Protein AF-A0A4Q3URB6-F1 (afdb_monomer)

Nearest PDB structures (foldseek):
  6nrb-assembly1_2  TM=6.373E-01  e=2.891E+00  Homo sapiens
  3aei-assembly2_B  TM=5.339E-01  e=7.628E+00  Thermococcus sp. JCM 11816
  2zqm-assembly1_A  TM=3.240E-01  e=1.514E+00  Thermococcus sp. JCM 11816
  3aei-assembly1_A  TM=3.089E-01  e=2.540E+00  Thermococcus sp. JCM 11816

Mean predicted aligned error: 8.96 Å

pLDDT: mean 80.86, std 17.0, range [33.75, 93.75]

Secondary structure (DSSP, 8-state):
-----TT-SSS-HHHHHHHHHHHHHHHHHHHHHHHHHHHHHHH-GGG-EE-SSEEEETTEEEETTTS--HHHHHHHHHHHHHHHHHHHHHHHHS-HHHHTTSPPPPPTT---TTSTT-

Sequence (118 aa):
MAVLNVGEGPGGYNEKLAALLETETQMGERAALLSDIADALSHFPDAVEIGSDHIAYADRHIDAAEWTSLRDIATLVHTWREQRAGVDAMWHAMSVEERATVNAPPAMGGADATRAWV

Structure (mmCIF, N/CA/C/O backbone):
data_AF-A0A4Q3URB6-F1
#
_entry.id   AF-A0A4Q3URB6-F1
#
loop_
_atom_site.group_PDB
_atom_site.id
_atom_site.type_symbol
_atom_site.label_atom_id
_atom_site.label_alt_id
_atom_site.label_comp_id
_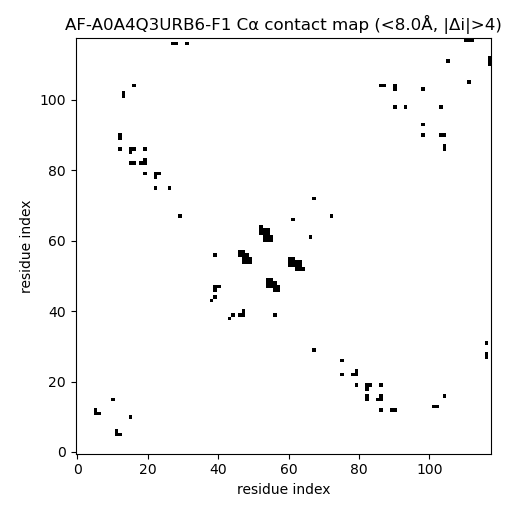atom_site.label_asym_id
_atom_site.label_entity_id
_atom_site.label_seq_id
_atom_site.pdbx_PDB_ins_code
_atom_site.Cartn_x
_atom_site.Cartn_y
_atom_site.Cartn_z
_atom_site.occupancy
_atom_site.B_iso_or_equiv
_atom_site.auth_seq_id
_atom_site.auth_comp_id
_atom_site.auth_asym_id
_atom_site.auth_atom_id
_atom_site.pdbx_PDB_model_num
ATOM 1 N N . MET A 1 1 ? 27.070 2.670 -33.120 1.00 34.72 1 MET A N 1
ATOM 2 C CA . MET A 1 1 ? 25.829 2.372 -32.381 1.00 34.72 1 MET A CA 1
ATOM 3 C C . MET A 1 1 ? 26.093 2.702 -30.930 1.00 34.72 1 MET A C 1
ATOM 5 O O . MET A 1 1 ? 26.981 2.093 -30.351 1.00 34.72 1 MET A O 1
ATOM 9 N N . ALA A 1 2 ? 25.450 3.745 -30.409 1.00 33.75 2 ALA A N 1
ATOM 10 C CA . ALA A 1 2 ? 25.594 4.131 -29.013 1.00 33.75 2 ALA A CA 1
ATOM 11 C C . ALA A 1 2 ? 24.758 3.167 -28.167 1.00 33.75 2 ALA A C 1
ATOM 13 O O . ALA A 1 2 ? 23.555 3.044 -28.389 1.00 33.75 2 ALA A O 1
ATOM 14 N N . VAL A 1 3 ? 25.417 2.460 -27.252 1.00 39.97 3 VAL A N 1
ATOM 15 C CA . VAL A 1 3 ? 24.763 1.751 -26.154 1.00 39.97 3 VAL A CA 1
ATOM 16 C C . VAL A 1 3 ? 24.137 2.844 -25.300 1.00 39.97 3 VAL A C 1
ATOM 18 O O . VAL A 1 3 ? 24.855 3.661 -24.727 1.00 39.97 3 VAL A O 1
ATOM 21 N N . LEU A 1 4 ? 22.810 2.938 -25.308 1.00 40.50 4 LEU A N 1
ATOM 22 C CA . LEU A 1 4 ? 22.105 3.786 -24.360 1.00 40.50 4 LEU A CA 1
ATOM 23 C C . LEU A 1 4 ? 22.448 3.244 -22.973 1.00 40.50 4 LEU A C 1
ATOM 25 O O . LEU A 1 4 ? 22.058 2.136 -22.625 1.00 40.50 4 LEU A O 1
ATOM 29 N N . ASN A 1 5 ? 23.238 4.000 -22.213 1.00 41.47 5 ASN A N 1
ATOM 30 C CA . ASN A 1 5 ? 23.444 3.755 -20.794 1.00 41.47 5 ASN A CA 1
ATOM 31 C C . ASN A 1 5 ? 22.058 3.716 -20.138 1.00 41.47 5 ASN A C 1
ATOM 33 O O . ASN A 1 5 ? 21.399 4.749 -20.019 1.00 41.47 5 ASN A O 1
ATOM 37 N N . VAL A 1 6 ? 21.614 2.539 -19.697 1.00 48.84 6 VAL A N 1
ATOM 38 C CA . VAL A 1 6 ? 20.324 2.301 -19.014 1.00 48.84 6 VAL A CA 1
ATOM 39 C C . VAL A 1 6 ? 20.309 2.920 -17.593 1.00 48.84 6 VAL A C 1
ATOM 41 O O . VAL A 1 6 ? 19.637 2.443 -16.686 1.00 48.84 6 VAL A O 1
ATOM 44 N N . GLY A 1 7 ? 21.056 4.006 -17.363 1.00 44.59 7 GLY A N 1
ATOM 45 C CA . GLY A 1 7 ? 21.306 4.565 -16.032 1.00 44.59 7 GLY A CA 1
ATOM 46 C C . GLY A 1 7 ? 21.541 6.075 -15.944 1.00 44.59 7 GLY A C 1
ATOM 47 O O . GLY A 1 7 ? 21.959 6.527 -14.887 1.00 44.59 7 GLY A O 1
ATOM 48 N N . GLU A 1 8 ? 21.294 6.876 -16.985 1.00 42.03 8 GLU A N 1
ATOM 49 C CA . GLU A 1 8 ? 21.599 8.327 -16.953 1.00 42.03 8 GLU A CA 1
ATOM 50 C C . GLU A 1 8 ? 20.364 9.243 -16.879 1.00 42.03 8 GLU A C 1
ATOM 52 O O . GLU A 1 8 ? 20.335 10.343 -17.426 1.00 42.03 8 GLU A O 1
ATOM 57 N N . GLY A 1 9 ? 19.335 8.811 -16.152 1.00 50.38 9 GLY A N 1
ATOM 58 C CA . GLY A 1 9 ? 18.283 9.692 -15.646 1.00 50.38 9 GLY A CA 1
ATOM 59 C C . GLY A 1 9 ? 18.055 9.422 -14.157 1.00 50.38 9 GLY A C 1
ATOM 60 O O . GLY A 1 9 ? 18.286 8.295 -13.720 1.00 50.38 9 GLY A O 1
ATOM 61 N N . PRO A 1 10 ? 17.612 10.408 -13.355 1.00 44.94 10 PRO A N 1
ATOM 62 C CA . PRO A 1 10 ? 17.209 10.135 -11.978 1.00 44.94 10 PRO A CA 1
ATOM 63 C C . PRO A 1 10 ? 16.096 9.069 -11.960 1.00 44.94 10 PRO A C 1
ATOM 65 O O . PRO A 1 10 ? 15.068 9.242 -12.622 1.00 44.94 10 PRO A O 1
ATOM 68 N N . GLY A 1 11 ? 16.292 7.971 -11.218 1.00 61.62 11 GLY A N 1
ATOM 69 C CA . GLY A 1 11 ? 15.329 6.869 -11.119 1.00 61.62 11 GLY A CA 1
ATOM 70 C C . GLY A 1 11 ? 15.545 5.758 -12.152 1.00 61.62 11 GLY A C 1
ATOM 71 O O . GLY A 1 11 ? 14.696 5.570 -13.024 1.00 61.62 11 GLY A O 1
ATOM 72 N N . GLY A 1 12 ? 16.642 5.003 -12.065 1.00 85.31 12 GLY A N 1
ATOM 73 C CA . GLY A 1 12 ? 16.868 3.823 -12.917 1.00 85.31 12 GLY A CA 1
ATOM 74 C C . GLY A 1 12 ? 15.776 2.751 -12.748 1.00 85.31 12 GLY A C 1
ATOM 75 O O . GLY A 1 12 ? 14.989 2.796 -11.803 1.00 85.31 12 GLY A O 1
ATOM 76 N N . TYR A 1 13 ? 15.716 1.753 -13.641 1.00 90.06 13 TYR A N 1
ATOM 77 C CA . TYR A 1 13 ? 14.659 0.724 -13.600 1.00 90.06 13 TYR A CA 1
ATOM 78 C C . TYR A 1 13 ? 14.539 0.046 -12.229 1.00 90.06 13 TYR A C 1
ATOM 80 O O . TYR A 1 13 ? 13.440 -0.051 -11.695 1.00 90.06 13 TYR A O 1
ATOM 88 N N . ASN A 1 14 ? 15.664 -0.360 -11.631 1.00 89.44 14 ASN A N 1
ATOM 89 C CA . ASN A 1 14 ? 15.668 -1.021 -10.324 1.00 89.44 14 ASN A CA 1
ATOM 90 C C . ASN A 1 14 ? 15.170 -0.103 -9.198 1.00 89.44 14 ASN A C 1
ATOM 92 O O . ASN A 1 14 ? 14.492 -0.573 -8.292 1.00 89.44 14 ASN A O 1
ATOM 96 N N . GLU A 1 15 ? 15.459 1.197 -9.262 1.00 90.25 15 GLU A N 1
ATOM 97 C CA . GLU A 1 15 ? 14.971 2.171 -8.278 1.00 90.25 15 GLU A CA 1
ATOM 98 C C . GLU A 1 15 ? 13.459 2.375 -8.416 1.00 90.25 15 GLU A C 1
ATOM 100 O O . GLU A 1 15 ? 12.733 2.387 -7.425 1.00 90.25 15 GLU A O 1
ATOM 105 N N . LYS A 1 16 ? 12.963 2.475 -9.654 1.00 91.06 16 LYS A N 1
ATOM 106 C CA . LYS A 1 16 ? 11.524 2.579 -9.932 1.00 91.06 16 LYS A CA 1
ATOM 107 C C . LYS A 1 16 ? 10.774 1.301 -9.569 1.00 91.06 16 LYS A C 1
ATOM 109 O O . LYS A 1 16 ? 9.676 1.386 -9.027 1.00 91.06 16 LYS A O 1
ATOM 114 N N . LEU A 1 17 ? 11.369 0.135 -9.823 1.00 91.44 17 LEU A N 1
ATOM 115 C CA . LEU A 1 17 ? 10.830 -1.149 -9.391 1.00 91.44 17 LEU A CA 1
ATOM 116 C C . LEU A 1 17 ? 10.786 -1.225 -7.862 1.00 91.44 17 LEU A C 1
ATOM 118 O O . LEU A 1 17 ? 9.753 -1.586 -7.317 1.00 91.44 17 LEU A O 1
ATOM 122 N N . ALA A 1 18 ? 11.849 -0.823 -7.161 1.00 90.88 18 ALA A N 1
ATOM 123 C CA . ALA A 1 18 ? 11.858 -0.788 -5.700 1.00 90.88 18 ALA A CA 1
ATOM 124 C C . ALA A 1 18 ? 10.773 0.144 -5.132 1.00 90.88 18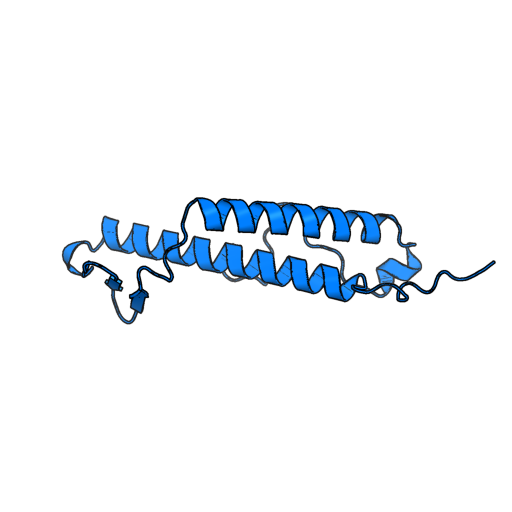 ALA A C 1
ATOM 126 O O . ALA A 1 18 ? 10.062 -0.243 -4.211 1.00 90.88 18 ALA A O 1
ATOM 127 N N . ALA A 1 19 ? 10.584 1.332 -5.717 1.00 91.38 19 ALA A N 1
ATOM 128 C CA . ALA A 1 19 ? 9.530 2.262 -5.306 1.00 91.38 19 ALA A CA 1
ATOM 129 C C . ALA A 1 19 ? 8.111 1.704 -5.536 1.00 91.38 19 ALA A C 1
ATOM 131 O O . ALA A 1 19 ? 7.222 1.912 -4.707 1.00 91.38 19 ALA A O 1
ATOM 132 N N . LEU A 1 20 ? 7.906 0.973 -6.639 1.00 91.88 20 LEU A N 1
ATOM 133 C CA . LEU A 1 20 ? 6.660 0.254 -6.900 1.00 91.88 20 LEU A CA 1
ATOM 134 C C . LEU A 1 20 ? 6.412 -0.826 -5.840 1.00 91.88 20 LEU A C 1
ATOM 136 O O . LEU A 1 20 ? 5.322 -0.884 -5.279 1.00 91.88 20 LEU A O 1
ATOM 140 N N . LEU A 1 21 ? 7.420 -1.655 -5.551 1.00 90.69 21 LEU A N 1
ATOM 141 C CA . LEU A 1 21 ? 7.321 -2.733 -4.562 1.00 90.69 21 LEU A CA 1
ATOM 142 C C . LEU A 1 21 ? 7.028 -2.193 -3.158 1.00 90.69 21 LEU A C 1
ATOM 144 O O . LEU A 1 21 ? 6.191 -2.746 -2.455 1.00 90.69 21 LEU A O 1
ATOM 148 N N . GLU A 1 22 ? 7.668 -1.092 -2.774 1.00 91.50 22 GLU A N 1
ATOM 149 C CA . GLU A 1 22 ? 7.409 -0.404 -1.507 1.00 91.50 22 GLU A CA 1
ATOM 150 C C . GLU A 1 22 ? 5.954 0.076 -1.413 1.00 91.50 22 GLU A C 1
ATOM 152 O O . GLU A 1 22 ? 5.263 -0.176 -0.427 1.00 91.50 22 GLU A O 1
ATOM 157 N N . THR A 1 23 ? 5.447 0.699 -2.478 1.00 91.38 23 THR A N 1
ATOM 158 C CA . THR A 1 23 ? 4.048 1.145 -2.536 1.00 91.38 23 THR A CA 1
ATOM 159 C C . THR A 1 23 ? 3.079 -0.038 -2.443 1.00 91.38 23 THR A C 1
ATOM 161 O O . THR A 1 23 ? 2.073 0.043 -1.740 1.00 91.38 23 THR A O 1
ATOM 164 N N . GLU A 1 24 ? 3.382 -1.161 -3.102 1.00 90.62 24 GLU A N 1
ATOM 165 C CA . GLU A 1 24 ? 2.583 -2.389 -3.004 1.00 90.62 24 GLU A CA 1
ATOM 166 C C . GLU A 1 24 ? 2.593 -2.989 -1.591 1.00 90.62 24 GLU A C 1
ATOM 168 O O . GLU A 1 24 ? 1.549 -3.442 -1.120 1.00 90.62 24 GLU A O 1
ATOM 173 N N . THR A 1 25 ? 3.732 -2.960 -0.894 1.00 89.94 25 THR A N 1
ATOM 174 C CA . THR A 1 25 ? 3.832 -3.385 0.512 1.00 89.94 25 THR A CA 1
ATOM 175 C C . THR A 1 25 ? 2.943 -2.526 1.403 1.00 89.94 25 THR A C 1
ATOM 177 O O . THR A 1 25 ? 2.103 -3.068 2.117 1.00 89.94 25 THR A O 1
ATOM 180 N N . GLN A 1 26 ? 3.026 -1.198 1.284 1.00 89.81 26 GLN A N 1
ATOM 181 C CA . GLN A 1 26 ? 2.183 -0.280 2.058 1.00 89.81 26 GLN A CA 1
ATOM 182 C C . GLN A 1 26 ? 0.686 -0.488 1.789 1.00 89.81 26 GLN A C 1
ATOM 184 O O . GLN A 1 26 ? -0.137 -0.385 2.699 1.00 89.81 26 GLN A O 1
ATOM 189 N N . MET A 1 27 ? 0.307 -0.785 0.540 1.00 89.06 27 MET A N 1
ATOM 190 C CA . MET A 1 27 ? -1.074 -1.146 0.203 1.00 89.06 27 MET A CA 1
ATOM 191 C C . MET A 1 27 ? -1.506 -2.440 0.905 1.00 89.06 27 MET A C 1
ATOM 193 O O . MET A 1 27 ? -2.611 -2.490 1.447 1.00 89.06 27 MET A O 1
ATOM 197 N N . GLY A 1 28 ? -0.645 -3.463 0.914 1.00 87.94 28 GLY A N 1
ATOM 198 C CA . GLY A 1 28 ? -0.898 -4.742 1.581 1.00 87.94 28 GLY A CA 1
ATOM 199 C C . GLY A 1 28 ? -1.042 -4.607 3.096 1.00 87.94 28 GLY A C 1
ATOM 200 O O . GLY A 1 28 ? -2.016 -5.094 3.662 1.00 87.94 28 GLY A O 1
ATOM 201 N N . GLU A 1 29 ? -0.138 -3.875 3.744 1.00 87.50 29 GLU A N 1
ATOM 202 C CA . GLU A 1 29 ? -0.171 -3.629 5.191 1.00 87.50 29 GLU A CA 1
ATOM 203 C C . GLU A 1 29 ? -1.449 -2.897 5.619 1.00 87.50 29 GLU A C 1
ATOM 205 O O . GLU A 1 29 ? -2.096 -3.284 6.593 1.00 87.50 29 GLU A O 1
ATOM 210 N N . ARG A 1 30 ? -1.877 -1.881 4.855 1.00 87.19 30 ARG A N 1
ATOM 211 C CA . ARG A 1 30 ? -3.138 -1.169 5.118 1.00 87.19 30 ARG A CA 1
ATOM 212 C C . ARG A 1 30 ? -4.358 -2.066 4.925 1.00 87.19 30 ARG A C 1
ATOM 214 O O . ARG A 1 30 ? -5.308 -1.970 5.698 1.00 87.19 30 ARG A O 1
ATOM 221 N N . ALA A 1 31 ? -4.351 -2.927 3.907 1.00 87.75 31 ALA A N 1
ATOM 222 C CA . ALA A 1 31 ? -5.435 -3.880 3.683 1.00 87.75 31 ALA A CA 1
ATOM 223 C C . ALA A 1 31 ? -5.528 -4.904 4.825 1.00 87.75 31 ALA A C 1
ATOM 225 O O . ALA A 1 31 ? -6.624 -5.148 5.328 1.00 87.75 31 ALA A O 1
ATOM 226 N N . ALA A 1 32 ? -4.389 -5.441 5.272 1.00 87.50 32 ALA A N 1
ATOM 227 C CA . ALA A 1 32 ? -4.316 -6.351 6.411 1.00 87.50 32 ALA A CA 1
ATOM 228 C C . ALA A 1 32 ? -4.832 -5.682 7.693 1.00 87.50 32 ALA A C 1
ATOM 230 O O . ALA A 1 32 ? -5.694 -6.238 8.366 1.00 87.50 32 ALA A O 1
ATOM 231 N N . LEU A 1 33 ? -4.401 -4.447 7.972 1.00 86.19 33 LEU A N 1
ATOM 232 C CA . LEU A 1 33 ? -4.869 -3.672 9.123 1.00 86.19 33 LEU A CA 1
ATOM 233 C C . LEU A 1 33 ? -6.396 -3.491 9.125 1.00 86.19 33 LEU A C 1
ATOM 235 O O . LEU A 1 33 ? -7.048 -3.710 10.144 1.00 86.19 33 LEU A O 1
ATOM 239 N N . LEU A 1 34 ? -6.976 -3.114 7.981 1.00 86.44 34 LEU A N 1
ATOM 240 C CA . LEU A 1 34 ? -8.427 -2.954 7.847 1.00 86.44 34 LEU A CA 1
ATOM 241 C C . LEU A 1 34 ? -9.173 -4.283 8.033 1.00 86.44 34 LEU A C 1
ATOM 243 O O . LEU A 1 34 ? -10.240 -4.289 8.647 1.00 86.44 34 LEU A O 1
ATOM 247 N N . SER A 1 35 ? -8.620 -5.389 7.526 1.00 88.19 35 SER A N 1
ATOM 248 C CA . SER A 1 35 ? -9.194 -6.728 7.700 1.00 88.19 35 SER A CA 1
ATOM 249 C C . SER A 1 35 ? -9.176 -7.154 9.164 1.00 88.19 35 SER A C 1
ATOM 251 O O . SER A 1 35 ? -10.215 -7.535 9.694 1.00 88.19 35 SER A O 1
ATOM 253 N N . ASP A 1 36 ? -8.035 -7.010 9.840 1.00 86.81 36 ASP A N 1
ATOM 254 C CA . ASP A 1 36 ? -7.869 -7.403 11.241 1.00 86.81 36 ASP A CA 1
ATOM 255 C C . ASP A 1 36 ? -8.861 -6.667 12.155 1.00 86.81 36 ASP A C 1
ATOM 257 O O . ASP A 1 36 ? -9.430 -7.248 13.079 1.00 86.81 36 ASP A O 1
ATOM 261 N N . ILE A 1 37 ? -9.114 -5.385 11.883 1.00 86.69 37 ILE A N 1
ATOM 262 C CA . ILE A 1 37 ? -10.063 -4.577 12.658 1.00 86.69 37 ILE A CA 1
ATOM 263 C C . ILE A 1 37 ? -11.505 -4.954 12.334 1.00 86.69 37 ILE A C 1
ATOM 265 O O . ILE A 1 37 ? -12.332 -5.037 13.242 1.00 86.69 37 ILE A O 1
ATOM 269 N N . ALA A 1 38 ? -11.825 -5.201 11.062 1.00 88.94 38 ALA A N 1
ATOM 270 C CA . ALA A 1 38 ? -13.145 -5.691 10.678 1.00 88.94 38 ALA A CA 1
ATOM 271 C C . ALA A 1 38 ? -13.451 -7.045 11.344 1.00 88.94 38 ALA A C 1
ATOM 273 O O . ALA A 1 38 ? -14.559 -7.252 11.850 1.00 88.94 38 ALA A O 1
ATOM 274 N N . ASP A 1 39 ? -12.461 -7.934 11.413 1.00 89.88 39 ASP A N 1
ATOM 275 C CA . ASP A 1 39 ? -12.566 -9.224 12.090 1.00 89.88 39 ASP A CA 1
ATOM 276 C C . ASP A 1 39 ? -12.727 -9.058 13.605 1.00 89.88 39 ASP A C 1
ATOM 278 O O . ASP A 1 39 ? -13.613 -9.682 14.194 1.00 89.88 39 ASP A O 1
ATOM 282 N N . ALA A 1 40 ? -11.950 -8.170 14.232 1.00 88.00 40 ALA A N 1
ATOM 283 C CA . ALA A 1 40 ? -12.064 -7.870 15.658 1.00 88.00 40 ALA A CA 1
ATOM 284 C C . ALA A 1 40 ? -13.448 -7.307 16.023 1.00 88.00 40 ALA A C 1
ATOM 286 O O . ALA A 1 40 ? -14.091 -7.796 16.951 1.00 88.00 40 ALA A O 1
ATOM 287 N N . LEU A 1 41 ? -13.950 -6.334 15.256 1.00 88.62 41 LEU A N 1
ATOM 288 C CA . LEU A 1 41 ? -15.263 -5.719 15.480 1.00 88.62 41 LEU A CA 1
ATOM 289 C C . LEU A 1 41 ? -16.424 -6.699 15.270 1.00 88.62 41 LEU A C 1
ATOM 291 O O . LEU A 1 41 ? -17.456 -6.575 15.927 1.00 88.62 41 LEU A O 1
ATOM 295 N N . SER A 1 42 ? -16.281 -7.653 14.348 1.00 90.75 42 SER A N 1
ATOM 296 C CA . SER A 1 42 ? -17.344 -8.612 14.028 1.00 90.75 42 SER A CA 1
ATOM 297 C C . SER A 1 42 ? -17.387 -9.813 14.973 1.00 90.75 42 SER A C 1
ATOM 299 O O . SER A 1 42 ? -18.480 -10.286 15.287 1.00 90.75 42 SER A O 1
ATOM 301 N N . HIS A 1 43 ? -16.237 -10.297 15.449 1.00 90.00 43 HIS A N 1
ATOM 302 C CA . HIS A 1 43 ? -16.157 -11.518 16.259 1.00 90.00 43 HIS A CA 1
ATOM 303 C C . HIS A 1 43 ? -15.930 -11.259 17.750 1.00 90.00 43 HIS A C 1
ATOM 305 O O . HIS A 1 43 ? -16.358 -12.066 18.577 1.00 90.00 43 HIS A O 1
ATOM 311 N N . PHE A 1 44 ? -15.285 -10.145 18.106 1.00 88.69 44 PHE A N 1
ATOM 312 C CA . PHE A 1 44 ? -14.890 -9.829 19.480 1.00 88.69 44 PHE A CA 1
ATOM 313 C C . PHE A 1 44 ? -15.204 -8.371 19.862 1.00 88.69 44 PHE A C 1
ATOM 315 O O . PHE A 1 44 ? -14.326 -7.683 20.383 1.00 88.69 44 PHE A O 1
ATOM 322 N N . PRO A 1 45 ? -16.441 -7.876 19.655 1.00 86.56 45 PRO A N 1
ATOM 323 C CA . PRO A 1 45 ? -16.768 -6.464 19.868 1.00 86.56 45 PRO A CA 1
ATOM 324 C C . PRO A 1 45 ? -16.493 -5.984 21.301 1.00 86.56 45 PRO A C 1
ATOM 326 O O . PRO A 1 45 ? -16.061 -4.853 21.484 1.00 86.56 45 PRO A O 1
ATOM 329 N N . ASP A 1 46 ? -16.670 -6.847 22.306 1.00 89.50 46 ASP A N 1
ATOM 330 C CA . ASP A 1 46 ? -16.415 -6.514 23.717 1.00 89.50 46 ASP A CA 1
ATOM 331 C C . ASP A 1 46 ? -14.917 -6.414 24.064 1.00 89.50 46 ASP A C 1
ATOM 333 O O . ASP A 1 46 ? -14.558 -5.896 25.119 1.00 89.50 46 ASP A O 1
ATOM 337 N N . ALA A 1 47 ? -14.038 -6.935 23.201 1.00 86.25 47 ALA A N 1
ATOM 338 C CA . ALA A 1 47 ? -12.586 -6.881 23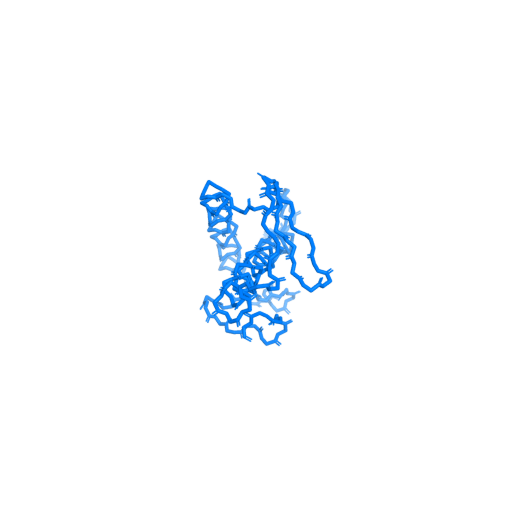.366 1.00 86.25 47 ALA A CA 1
ATOM 339 C C . ALA A 1 47 ? -11.943 -5.711 22.603 1.00 86.25 47 ALA A C 1
ATOM 341 O O . ALA A 1 47 ? -10.729 -5.525 22.6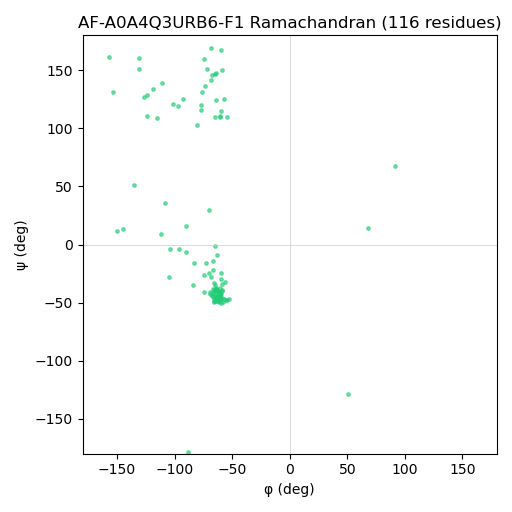95 1.00 86.25 47 ALA A O 1
ATOM 342 N N . VAL A 1 48 ? -12.733 -4.953 21.834 1.00 89.88 48 VAL A N 1
ATOM 343 C CA . VAL A 1 48 ? -12.269 -3.772 21.104 1.00 89.88 48 VAL A CA 1
ATOM 344 C C . VAL A 1 48 ? -12.593 -2.526 21.917 1.00 89.88 48 VAL A C 1
ATOM 346 O O . VAL A 1 48 ? -13.756 -2.214 22.170 1.00 89.88 48 VAL A O 1
ATOM 349 N N . GLU A 1 49 ? -11.563 -1.776 22.288 1.00 90.75 49 GLU A N 1
ATOM 350 C CA . GLU A 1 49 ? -11.719 -0.452 22.880 1.00 90.75 49 GLU A CA 1
ATOM 351 C C . GLU A 1 49 ? -11.655 0.607 21.772 1.00 90.75 49 GLU A C 1
ATOM 353 O O . GLU A 1 49 ? -10.706 0.647 20.988 1.00 90.75 49 GLU A O 1
ATOM 358 N N . ILE A 1 50 ? -12.682 1.458 21.687 1.00 89.12 50 ILE A N 1
ATOM 359 C CA . ILE A 1 50 ? -12.759 2.554 20.712 1.00 89.12 50 ILE A CA 1
ATOM 360 C C . ILE A 1 50 ? -12.748 3.877 21.474 1.00 89.12 50 ILE A C 1
ATOM 362 O O . ILE A 1 50 ? -13.728 4.236 22.133 1.00 89.12 50 ILE A O 1
ATOM 366 N N . GLY A 1 51 ? -11.638 4.601 21.366 1.00 87.12 51 GLY A N 1
ATOM 367 C CA . GLY A 1 51 ? -11.494 5.958 21.876 1.00 87.12 51 GLY A CA 1
ATOM 368 C C . GLY A 1 51 ? -11.919 7.021 20.862 1.00 87.12 51 GLY A C 1
ATOM 369 O O . GLY A 1 51 ? -12.339 6.731 19.743 1.00 87.12 51 GLY A O 1
ATOM 370 N N . SER A 1 52 ? -11.782 8.294 21.241 1.00 88.00 52 SER A N 1
ATOM 371 C CA . SER A 1 52 ? -12.033 9.431 20.337 1.00 88.00 52 SER A CA 1
ATOM 372 C C . SER A 1 52 ? -11.036 9.529 19.180 1.00 88.00 52 SER A C 1
ATOM 374 O O . SER A 1 52 ? -11.317 10.181 18.177 1.00 88.00 52 SER A O 1
ATOM 376 N N . ASP A 1 53 ? -9.866 8.926 19.352 1.00 90.06 53 ASP A N 1
ATOM 377 C CA . ASP A 1 53 ? -8.697 9.064 18.494 1.00 90.06 53 ASP A CA 1
ATOM 378 C C . ASP A 1 53 ? -7.893 7.765 18.369 1.00 90.06 53 ASP A C 1
ATOM 380 O O . ASP A 1 53 ? -6.777 7.811 17.866 1.00 90.06 53 ASP A O 1
ATOM 384 N N . HIS A 1 54 ? -8.436 6.619 18.789 1.00 89.38 54 HIS A N 1
ATOM 385 C CA . HIS A 1 54 ? -7.740 5.340 18.679 1.00 89.38 54 HIS A CA 1
ATOM 386 C C . HIS A 1 54 ? -8.688 4.137 18.679 1.00 89.38 54 HIS A C 1
ATOM 388 O O . HIS A 1 54 ? -9.831 4.215 19.138 1.00 89.38 54 HIS A O 1
ATOM 394 N N . ILE A 1 55 ? -8.175 3.005 18.201 1.00 89.44 55 ILE A N 1
ATOM 395 C CA . ILE A 1 55 ? -8.751 1.670 18.380 1.00 89.44 55 ILE A CA 1
ATOM 396 C C . ILE A 1 55 ? -7.687 0.785 19.030 1.00 89.44 55 ILE A C 1
ATOM 398 O O . ILE A 1 55 ? -6.562 0.709 18.536 1.00 89.44 55 ILE A O 1
ATOM 402 N N . ALA A 1 56 ? -8.039 0.098 20.115 1.00 89.94 56 ALA A N 1
ATOM 403 C CA . ALA A 1 56 ? -7.176 -0.885 20.758 1.00 89.94 56 ALA A CA 1
ATOM 404 C C . ALA A 1 56 ? -7.821 -2.276 20.744 1.00 89.94 56 ALA A C 1
ATOM 406 O O . ALA A 1 56 ? -9.003 -2.439 21.050 1.00 89.94 56 ALA A O 1
ATOM 407 N N . TYR A 1 57 ? -7.035 -3.283 20.367 1.00 85.88 57 TYR A N 1
ATOM 408 C CA . TYR A 1 57 ? -7.453 -4.682 20.324 1.00 85.88 57 TYR A CA 1
ATOM 409 C C . TYR A 1 57 ? -6.238 -5.598 20.490 1.00 85.88 57 TYR A C 1
ATOM 411 O O . TYR A 1 57 ? -5.233 -5.439 19.793 1.00 85.88 57 TYR A O 1
ATOM 419 N N . ALA A 1 58 ? -6.343 -6.583 21.388 1.00 82.69 58 ALA A N 1
ATOM 420 C CA . ALA A 1 58 ? -5.224 -7.439 21.789 1.00 82.69 58 ALA A CA 1
ATOM 421 C C . ALA A 1 58 ? -3.985 -6.598 22.179 1.00 82.69 58 ALA A C 1
ATOM 423 O O . ALA A 1 58 ? -4.106 -5.670 22.975 1.00 82.69 58 ALA A O 1
ATOM 424 N N . ASP A 1 59 ? -2.814 -6.889 21.608 1.00 83.62 59 ASP A N 1
ATOM 425 C CA . ASP A 1 59 ? -1.568 -6.144 21.848 1.00 83.62 59 ASP A CA 1
ATOM 426 C C . ASP A 1 59 ? -1.369 -4.967 20.869 1.00 83.62 59 ASP A C 1
ATOM 428 O O . ASP A 1 59 ? -0.255 -4.462 20.715 1.00 83.62 59 ASP A O 1
ATOM 432 N N . ARG A 1 60 ? -2.424 -4.542 20.156 1.00 83.00 60 ARG A N 1
ATOM 433 C CA . ARG A 1 60 ? -2.362 -3.458 19.167 1.00 83.00 60 ARG A CA 1
ATOM 434 C C . ARG A 1 60 ? -3.114 -2.218 19.627 1.00 83.00 60 ARG A C 1
ATOM 436 O O . ARG A 1 60 ? -4.233 -2.298 20.128 1.00 83.00 60 ARG A O 1
ATOM 443 N N . HIS A 1 61 ? -2.496 -1.073 19.368 1.00 87.69 61 HIS A N 1
ATOM 444 C CA . HIS A 1 61 ? -3.064 0.257 19.525 1.00 87.69 61 HIS A CA 1
ATOM 445 C C . HIS A 1 61 ? -2.897 0.990 18.198 1.00 87.69 61 HIS A C 1
ATOM 447 O O . HIS A 1 61 ? -1.795 1.003 17.655 1.00 87.69 61 HIS A O 1
ATOM 453 N N . ILE A 1 62 ? -3.989 1.526 17.663 1.00 87.06 62 ILE A N 1
ATOM 454 C CA . ILE A 1 62 ? -4.033 2.158 16.347 1.00 87.06 62 ILE A CA 1
ATOM 455 C C . ILE A 1 62 ? -4.566 3.563 16.542 1.00 87.06 62 ILE A C 1
ATOM 457 O O . ILE A 1 62 ? -5.747 3.740 16.845 1.00 87.06 62 ILE A O 1
ATOM 461 N N . ASP A 1 63 ? -3.704 4.550 16.343 1.00 88.56 63 ASP A N 1
ATOM 462 C CA . ASP A 1 63 ? -4.096 5.949 16.406 1.00 88.56 63 ASP A CA 1
ATOM 463 C C . ASP A 1 63 ? -4.948 6.334 15.189 1.00 88.56 63 ASP A C 1
ATOM 465 O O . ASP A 1 63 ? -4.773 5.843 14.072 1.00 88.56 63 ASP A O 1
ATOM 469 N N . ALA A 1 64 ? -5.837 7.308 15.357 1.00 82.81 64 ALA A N 1
ATOM 470 C CA . ALA A 1 64 ? -6.659 7.847 14.276 1.00 82.81 64 ALA A CA 1
ATOM 471 C C . ALA A 1 64 ? -5.814 8.442 13.137 1.00 82.81 64 ALA A C 1
ATOM 473 O O . ALA A 1 64 ? -6.274 8.496 11.999 1.00 82.81 64 ALA A O 1
ATOM 474 N N . ALA A 1 65 ? -4.578 8.867 13.422 1.00 80.62 65 ALA A N 1
ATOM 475 C CA . ALA A 1 65 ? -3.621 9.324 12.414 1.00 80.62 65 ALA A CA 1
ATOM 476 C C . ALA A 1 65 ? -3.098 8.188 11.515 1.00 80.62 65 ALA A C 1
ATOM 478 O O . ALA A 1 65 ? -2.695 8.441 10.380 1.00 80.62 65 ALA A O 1
ATOM 479 N N . GLU A 1 66 ? -3.119 6.947 12.000 1.00 78.44 66 GLU A N 1
ATOM 480 C CA . GLU A 1 66 ? -2.775 5.751 11.226 1.00 78.44 66 GLU A CA 1
ATOM 481 C C . GLU A 1 66 ? -3.966 5.254 10.398 1.00 78.44 66 GLU A C 1
ATOM 483 O O . GLU A 1 66 ? -3.803 4.490 9.439 1.00 78.44 66 GLU A O 1
ATOM 488 N N . TRP A 1 67 ? -5.174 5.734 10.719 1.00 81.19 67 TRP A N 1
ATOM 489 C CA . TRP A 1 67 ? -6.372 5.403 9.971 1.00 81.19 67 TRP A CA 1
ATOM 490 C C . TRP A 1 67 ? -6.285 5.933 8.543 1.00 81.19 67 TRP A C 1
ATOM 492 O O . TRP A 1 67 ? -6.117 7.126 8.290 1.00 81.19 67 TRP A O 1
ATOM 502 N N . THR A 1 68 ? -6.439 5.034 7.575 1.00 82.50 68 THR A N 1
ATOM 503 C CA . THR A 1 68 ? -6.315 5.413 6.168 1.00 82.50 68 THR A CA 1
ATOM 504 C C . THR A 1 68 ? -7.580 6.141 5.723 1.00 82.50 68 THR A C 1
ATOM 506 O O . THR A 1 68 ? -8.660 5.548 5.664 1.00 82.50 68 THR A O 1
ATOM 509 N N . SER A 1 69 ? -7.471 7.422 5.365 1.00 86.44 69 SER A N 1
ATOM 510 C CA . SER A 1 69 ? -8.605 8.146 4.791 1.00 86.44 69 SER A CA 1
ATOM 511 C C . SER A 1 69 ? -8.851 7.726 3.338 1.00 86.44 69 SER A C 1
ATOM 513 O O . SER A 1 69 ? -7.947 7.265 2.639 1.00 86.44 69 SER A O 1
ATOM 515 N N . LEU A 1 70 ? -10.062 7.962 2.817 1.00 86.88 70 LEU A N 1
ATOM 516 C CA . LEU A 1 70 ? -10.352 7.727 1.394 1.00 86.88 70 LEU A CA 1
ATOM 517 C C . LEU A 1 70 ? -9.396 8.508 0.472 1.00 86.88 70 LEU A C 1
ATOM 519 O O . LEU A 1 70 ? -9.048 8.034 -0.608 1.00 86.88 70 LEU A O 1
ATOM 523 N N . ARG A 1 71 ? -8.951 9.697 0.903 1.00 89.75 71 ARG A N 1
ATOM 524 C CA . ARG A 1 71 ? -7.963 10.500 0.173 1.00 89.75 71 ARG A CA 1
ATOM 525 C C . ARG A 1 71 ? -6.606 9.801 0.120 1.00 89.75 71 ARG A C 1
ATOM 527 O O . ARG A 1 71 ? -5.973 9.817 -0.935 1.00 89.75 71 ARG A O 1
ATOM 534 N N . ASP A 1 72 ? -6.179 9.188 1.217 1.00 88.88 72 ASP A N 1
ATOM 535 C CA . ASP A 1 72 ? -4.895 8.486 1.280 1.00 88.88 72 ASP A CA 1
ATOM 536 C C . ASP A 1 72 ? -4.936 7.224 0.420 1.00 88.88 72 ASP A C 1
ATOM 538 O O . ASP A 1 72 ? -4.014 6.997 -0.357 1.00 88.88 72 ASP A O 1
ATOM 542 N N . ILE A 1 73 ? -6.049 6.474 0.445 1.00 88.69 73 ILE A N 1
ATOM 543 C CA . ILE A 1 73 ? -6.271 5.333 -0.463 1.00 88.69 73 ILE A CA 1
ATOM 544 C C . ILE A 1 73 ? -6.192 5.791 -1.922 1.00 88.69 73 ILE A C 1
ATOM 546 O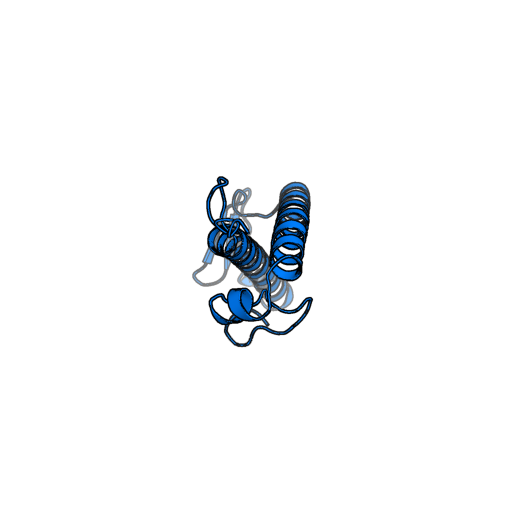 O . ILE A 1 73 ? -5.486 5.186 -2.727 1.00 88.69 73 ILE A O 1
ATOM 550 N N . ALA A 1 74 ? -6.904 6.864 -2.278 1.00 88.88 74 ALA A N 1
ATOM 551 C CA . ALA A 1 74 ? -6.914 7.374 -3.646 1.00 88.88 74 ALA A CA 1
ATOM 552 C C . ALA A 1 74 ? -5.514 7.811 -4.102 1.00 88.88 74 ALA A C 1
ATOM 554 O O . ALA A 1 74 ? -5.107 7.490 -5.219 1.00 88.88 74 ALA A O 1
ATOM 555 N N . THR A 1 75 ? -4.771 8.494 -3.228 1.00 92.69 75 THR A N 1
ATOM 556 C CA . THR A 1 75 ? -3.382 8.899 -3.475 1.00 92.69 75 THR A CA 1
ATOM 557 C C . THR A 1 75 ? -2.490 7.681 -3.677 1.00 92.69 75 THR A C 1
ATOM 559 O O . THR A 1 75 ? -1.775 7.613 -4.669 1.00 92.69 75 THR A O 1
ATOM 562 N N . LEU A 1 76 ? -2.577 6.684 -2.795 1.00 91.56 76 LEU A N 1
ATOM 563 C CA . LEU A 1 76 ? -1.757 5.477 -2.852 1.00 91.56 76 LEU A CA 1
ATOM 564 C C . LEU A 1 76 ? -2.009 4.675 -4.138 1.00 91.56 76 LEU A C 1
ATOM 566 O O . LEU A 1 76 ? -1.068 4.292 -4.828 1.00 91.56 76 LEU A O 1
ATOM 570 N N . VAL A 1 77 ? -3.279 4.508 -4.522 1.00 91.19 77 VAL A N 1
ATOM 571 C CA . VAL A 1 77 ? -3.663 3.851 -5.782 1.00 91.19 77 VAL A CA 1
ATOM 572 C C . VAL A 1 77 ? -3.174 4.640 -6.996 1.00 91.19 77 VAL A C 1
ATOM 574 O O . VAL A 1 77 ? -2.755 4.044 -7.988 1.00 91.19 77 VAL A O 1
ATOM 577 N N . HIS A 1 78 ? -3.239 5.972 -6.954 1.00 92.56 78 HIS A N 1
ATOM 578 C CA . HIS A 1 78 ? -2.748 6.807 -8.046 1.00 92.56 78 HIS A CA 1
ATOM 579 C C . HIS A 1 78 ? -1.229 6.686 -8.202 1.00 92.56 78 HIS A C 1
ATOM 581 O O . HIS A 1 78 ? -0.76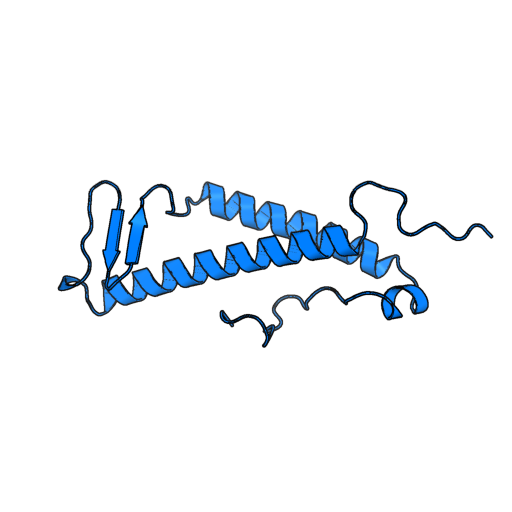8 6.360 -9.295 1.00 92.56 78 HIS A O 1
ATOM 587 N N . THR A 1 79 ? -0.483 6.827 -7.105 1.00 93.38 79 THR A N 1
ATOM 588 C CA . THR A 1 79 ? 0.972 6.636 -7.056 1.00 93.38 79 THR A CA 1
ATOM 589 C C . THR A 1 79 ? 1.372 5.265 -7.590 1.00 93.38 79 THR A C 1
ATOM 591 O O . THR A 1 79 ? 2.240 5.172 -8.458 1.00 93.38 79 THR A O 1
ATOM 594 N N . TRP A 1 80 ? 0.698 4.200 -7.143 1.00 93.75 80 TRP A N 1
ATOM 595 C CA . TRP A 1 80 ? 0.948 2.847 -7.636 1.00 93.75 80 TRP A CA 1
ATOM 596 C C . TRP A 1 80 ? 0.738 2.746 -9.153 1.00 93.75 80 TRP A C 1
ATOM 598 O O . TRP A 1 80 ? 1.597 2.220 -9.857 1.00 93.75 80 TRP A O 1
ATOM 608 N N . ARG A 1 81 ? -0.363 3.298 -9.689 1.00 92.81 81 ARG A N 1
ATOM 609 C CA . ARG A 1 81 ? -0.643 3.280 -11.140 1.00 92.81 81 ARG A CA 1
ATOM 610 C C . ARG A 1 81 ? 0.442 3.993 -11.943 1.00 92.81 81 ARG A C 1
ATOM 612 O O . ARG A 1 81 ? 0.848 3.489 -12.988 1.00 92.81 81 ARG A O 1
ATOM 619 N N . GLU A 1 82 ? 0.899 5.150 -11.473 1.00 92.88 82 GLU A N 1
ATOM 620 C CA . GLU A 1 82 ? 1.948 5.927 -12.137 1.00 92.88 82 GLU A CA 1
ATOM 621 C C . GLU A 1 82 ? 3.289 5.190 -12.137 1.00 92.88 82 GLU A C 1
ATOM 623 O O . GLU A 1 82 ? 3.924 5.039 -13.185 1.00 92.88 82 GLU A O 1
ATOM 628 N N . GLN A 1 83 ? 3.702 4.681 -10.975 1.00 92.69 83 GLN A N 1
ATOM 629 C CA . GLN A 1 83 ? 4.930 3.900 -10.841 1.00 92.69 83 GLN A CA 1
ATOM 630 C C . GLN A 1 83 ? 4.875 2.639 -11.700 1.00 92.69 83 GLN A C 1
ATOM 632 O O . GLN A 1 83 ? 5.832 2.346 -12.417 1.00 92.69 83 GLN A O 1
ATOM 637 N N . ARG A 1 84 ? 3.740 1.932 -11.686 1.00 92.94 84 ARG A N 1
ATOM 638 C CA . ARG A 1 84 ? 3.533 0.718 -12.471 1.00 92.94 84 ARG A CA 1
ATOM 639 C C . ARG A 1 84 ? 3.677 0.981 -13.962 1.00 92.94 84 ARG A C 1
ATOM 641 O O . ARG A 1 84 ? 4.448 0.293 -14.624 1.00 92.94 84 ARG A O 1
ATOM 648 N N . ALA A 1 85 ? 2.993 2.005 -14.471 1.00 90.44 85 ALA A N 1
ATOM 649 C CA . ALA A 1 85 ? 3.094 2.394 -15.873 1.00 90.44 85 ALA A CA 1
ATOM 650 C C . ALA A 1 85 ? 4.540 2.745 -16.262 1.00 90.44 85 ALA A C 1
ATOM 652 O O . ALA A 1 85 ? 5.000 2.363 -17.338 1.00 90.44 85 ALA A O 1
ATOM 653 N N . GLY A 1 86 ? 5.275 3.427 -15.377 1.00 90.06 86 GLY A N 1
ATOM 654 C CA . GLY A 1 86 ? 6.688 3.741 -15.587 1.00 90.06 86 GLY A CA 1
ATOM 655 C C . GLY A 1 86 ? 7.581 2.499 -15.648 1.00 90.06 86 GLY A C 1
ATOM 656 O O . GLY A 1 86 ? 8.402 2.378 -16.558 1.00 90.06 86 GLY A O 1
ATOM 657 N N . VAL A 1 87 ? 7.410 1.568 -14.707 1.00 92.44 87 VAL A N 1
ATOM 658 C CA . VAL A 1 87 ? 8.166 0.308 -14.658 1.00 92.44 87 VAL A CA 1
ATOM 659 C C . VAL A 1 87 ? 7.862 -0.561 -15.878 1.00 92.44 87 VAL A C 1
ATOM 661 O O . VAL A 1 87 ? 8.798 -1.026 -16.525 1.00 92.44 87 VAL A O 1
ATOM 664 N N . ASP A 1 88 ? 6.589 -0.731 -16.241 1.00 91.56 88 ASP A N 1
ATOM 665 C CA . ASP A 1 88 ? 6.188 -1.532 -17.403 1.00 91.56 88 ASP A CA 1
ATOM 666 C C . ASP A 1 88 ? 6.730 -0.929 -18.710 1.00 91.56 88 ASP A C 1
ATOM 668 O O . ASP A 1 88 ? 7.243 -1.655 -19.562 1.00 91.56 88 ASP A O 1
ATOM 672 N N . ALA A 1 89 ? 6.692 0.400 -18.864 1.00 91.00 89 ALA A N 1
ATOM 673 C CA . ALA A 1 89 ? 7.252 1.071 -20.037 1.00 91.00 89 ALA A CA 1
ATOM 674 C C . ALA A 1 89 ? 8.767 0.838 -20.170 1.00 91.00 89 ALA A C 1
ATOM 676 O O . ALA A 1 89 ? 9.248 0.520 -21.258 1.00 91.00 89 ALA A O 1
ATOM 677 N N . MET A 1 90 ? 9.516 0.948 -19.067 1.00 92.12 90 MET A N 1
ATOM 678 C CA . MET A 1 90 ? 10.959 0.686 -19.062 1.00 92.12 90 MET 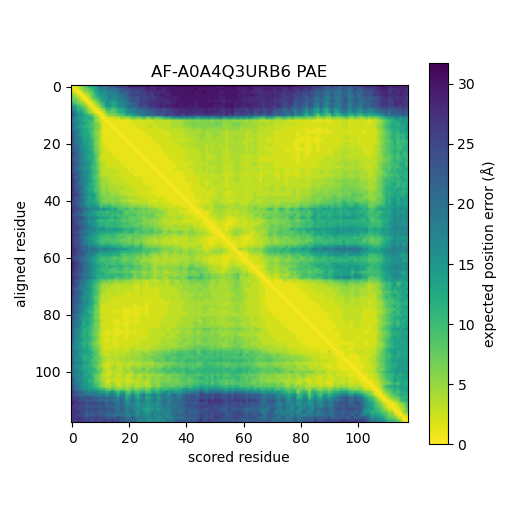A CA 1
ATOM 679 C C . MET A 1 90 ? 11.268 -0.787 -19.315 1.00 92.12 90 MET A C 1
ATOM 681 O O . MET A 1 90 ? 12.123 -1.092 -20.142 1.00 92.12 90 MET A O 1
ATOM 685 N N . TRP A 1 91 ? 10.537 -1.695 -18.666 1.00 92.50 91 TRP A N 1
ATOM 686 C CA . TRP A 1 91 ? 10.659 -3.130 -18.896 1.00 92.50 91 TRP A CA 1
ATOM 687 C C . TRP A 1 91 ? 10.450 -3.461 -20.374 1.00 92.50 91 TRP A C 1
ATOM 689 O O . TRP A 1 91 ? 11.271 -4.150 -20.978 1.00 92.50 91 TRP A O 1
ATOM 699 N N . HIS A 1 92 ? 9.397 -2.927 -20.996 1.00 91.25 92 HIS A N 1
ATOM 700 C CA . HIS A 1 92 ? 9.096 -3.174 -22.404 1.00 91.25 92 HIS A CA 1
ATOM 701 C C . HIS A 1 92 ? 10.100 -2.547 -23.379 1.00 91.25 92 HIS A C 1
ATOM 703 O O . HIS A 1 92 ? 10.309 -3.114 -24.452 1.00 91.25 92 HIS A O 1
ATOM 709 N N . ALA A 1 93 ? 10.753 -1.448 -22.999 1.00 92.81 93 ALA A N 1
ATOM 710 C CA . ALA A 1 93 ? 11.815 -0.827 -23.787 1.00 92.81 93 ALA A CA 1
ATOM 711 C C . ALA A 1 93 ? 13.146 -1.600 -23.742 1.00 92.81 93 ALA A C 1
ATOM 713 O O . ALA A 1 93 ? 13.917 -1.508 -24.695 1.00 92.81 93 ALA A O 1
ATOM 714 N N . MET A 1 94 ? 13.406 -2.363 -22.672 1.00 91.50 94 MET A N 1
ATOM 715 C CA . MET A 1 94 ? 14.629 -3.162 -22.536 1.00 91.50 94 MET A CA 1
ATOM 716 C C . MET A 1 94 ? 14.704 -4.313 -23.541 1.00 91.50 94 MET A C 1
ATOM 718 O O . MET A 1 94 ? 13.694 -4.965 -23.843 1.00 91.50 94 MET A O 1
ATOM 722 N N . SER A 1 95 ? 15.924 -4.615 -23.987 1.00 92.81 95 SER A N 1
ATOM 723 C CA . SER A 1 95 ? 16.227 -5.818 -24.762 1.00 92.81 95 SER A CA 1
ATOM 724 C C . SER A 1 95 ? 16.096 -7.091 -23.914 1.00 92.81 95 SER A C 1
ATOM 726 O O . SER A 1 95 ? 15.973 -7.056 -22.687 1.00 92.81 95 SER A O 1
ATOM 728 N N . VAL A 1 96 ? 16.126 -8.254 -24.571 1.00 92.12 96 VAL A N 1
ATOM 729 C CA . VAL A 1 96 ? 16.100 -9.551 -23.875 1.00 92.12 96 VAL A CA 1
ATOM 730 C C . VAL A 1 96 ? 17.339 -9.719 -22.991 1.00 92.12 96 VAL A C 1
ATOM 732 O O . VAL A 1 96 ? 17.233 -10.214 -21.872 1.00 92.12 96 VAL A O 1
ATOM 735 N N . GLU A 1 97 ? 18.497 -9.270 -23.471 1.00 91.19 97 GLU A N 1
ATOM 736 C CA . GLU A 1 97 ? 19.771 -9.321 -22.754 1.00 91.19 97 GLU A CA 1
ATOM 737 C C . GLU A 1 97 ? 19.759 -8.415 -21.519 1.00 91.19 97 GLU A C 1
ATOM 739 O O . GLU A 1 97 ? 20.215 -8.825 -20.457 1.00 91.19 97 GLU A O 1
ATOM 744 N N . GLU A 1 98 ? 19.189 -7.213 -21.627 1.00 87.50 98 GLU A N 1
ATOM 745 C CA . GLU A 1 98 ? 19.047 -6.287 -20.499 1.00 87.50 98 GLU A CA 1
ATOM 746 C C . GLU A 1 98 ? 18.099 -6.852 -19.435 1.00 87.50 98 GLU A C 1
ATOM 748 O O . GLU A 1 98 ? 18.456 -6.908 -18.256 1.00 87.50 98 GLU A O 1
ATOM 753 N N . ARG A 1 99 ? 16.933 -7.373 -19.844 1.00 89.25 99 ARG A N 1
ATOM 754 C CA . ARG A 1 99 ? 15.974 -8.017 -18.929 1.00 89.25 99 ARG A CA 1
ATOM 755 C C . ARG A 1 99 ? 16.554 -9.224 -18.198 1.00 89.25 99 ARG A C 1
ATOM 757 O O . ARG A 1 99 ? 16.141 -9.491 -17.077 1.00 89.25 99 ARG A O 1
ATOM 764 N N . ALA A 1 100 ? 17.508 -9.940 -18.793 1.00 89.19 100 ALA A N 1
ATOM 765 C CA . ALA A 1 100 ? 18.164 -11.079 -18.147 1.00 89.19 100 ALA A CA 1
ATOM 766 C C . ALA A 1 100 ? 19.026 -10.676 -16.933 1.00 89.19 100 ALA A C 1
ATOM 768 O O . ALA A 1 100 ? 19.416 -11.539 -16.148 1.00 89.19 100 ALA A O 1
ATOM 769 N N . THR A 1 101 ? 19.326 -9.383 -16.774 1.00 88.00 101 THR A N 1
ATOM 770 C CA . THR A 1 101 ? 20.179 -8.850 -15.697 1.00 88.00 101 THR A CA 1
ATOM 771 C C . THR A 1 101 ? 19.414 -8.152 -14.574 1.00 88.00 101 THR A C 1
ATOM 773 O O . THR A 1 101 ? 20.021 -7.739 -13.587 1.00 88.00 101 THR A O 1
ATOM 776 N N . VAL A 1 102 ? 18.092 -8.018 -14.700 1.00 87.81 102 VAL A N 1
ATOM 777 C CA . VAL A 1 102 ? 17.238 -7.306 -13.742 1.00 87.81 102 VAL A CA 1
ATOM 778 C C . VAL A 1 102 ? 16.022 -8.146 -13.351 1.00 87.81 102 VAL A C 1
ATOM 780 O O . VAL A 1 102 ? 15.634 -9.078 -14.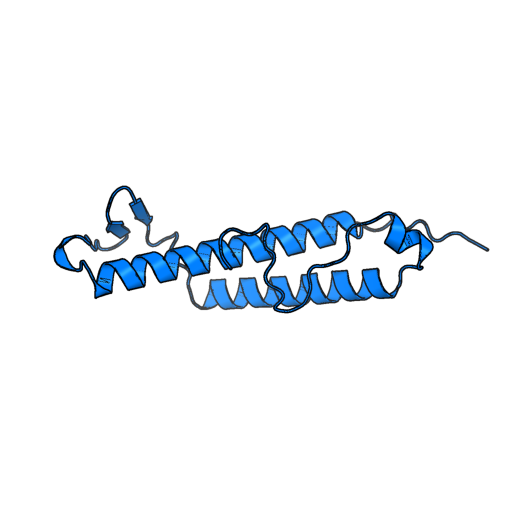052 1.00 87.81 102 VAL A O 1
ATOM 783 N N . ASN A 1 103 ? 15.395 -7.808 -12.225 1.00 87.69 103 ASN A N 1
ATOM 784 C CA . ASN A 1 103 ? 14.177 -8.488 -11.789 1.00 87.69 103 ASN A CA 1
ATOM 785 C C . ASN A 1 103 ? 12.984 -8.071 -12.655 1.00 87.69 103 ASN A C 1
ATOM 787 O O . ASN A 1 103 ? 12.787 -6.885 -12.926 1.00 87.69 103 ASN A O 1
ATOM 791 N N . ALA A 1 104 ? 12.164 -9.041 -13.053 1.00 87.25 104 ALA A N 1
ATOM 792 C CA . ALA A 1 104 ? 10.905 -8.765 -13.732 1.00 87.25 104 ALA A CA 1
ATOM 793 C C . ALA A 1 104 ? 9.935 -8.019 -12.802 1.00 87.25 104 ALA A C 1
ATOM 795 O O . ALA A 1 104 ? 9.932 -8.280 -11.593 1.00 87.25 104 ALA A O 1
ATOM 796 N N . PRO A 1 105 ? 9.093 -7.116 -13.336 1.00 86.19 105 PRO A N 1
ATOM 797 C CA . PRO A 1 105 ? 8.039 -6.528 -12.532 1.00 86.19 105 PRO A CA 1
ATOM 798 C C . PRO A 1 105 ? 7.045 -7.622 -12.112 1.00 86.19 105 PRO A C 1
ATOM 800 O O . PRO A 1 105 ? 6.819 -8.568 -12.876 1.00 86.19 105 PRO A O 1
ATOM 803 N N . PRO A 1 106 ? 6.420 -7.509 -10.926 1.00 79.75 106 PRO A N 1
ATOM 804 C CA . PRO A 1 106 ? 5.439 -8.490 -10.471 1.00 79.75 106 PRO A CA 1
ATOM 805 C C . PRO A 1 106 ? 4.275 -8.600 -11.467 1.00 79.75 106 PRO A C 1
ATOM 807 O O . PRO A 1 106 ? 3.939 -7.637 -12.164 1.00 79.75 106 PRO A O 1
ATOM 810 N N . ALA A 1 107 ? 3.645 -9.770 -11.565 1.00 76.31 107 ALA A N 1
ATOM 811 C CA . ALA A 1 107 ? 2.476 -9.939 -12.424 1.00 76.31 107 ALA A CA 1
ATOM 812 C C . ALA A 1 107 ? 1.272 -9.156 -11.869 1.00 76.31 107 ALA A C 1
ATOM 814 O O . ALA A 1 107 ? 1.035 -9.138 -10.663 1.00 76.31 107 ALA A O 1
ATOM 815 N N . MET A 1 108 ? 0.476 -8.543 -12.751 1.00 64.44 108 MET A N 1
ATOM 816 C CA . MET A 1 108 ? -0.793 -7.906 -12.376 1.00 64.44 108 MET A CA 1
ATOM 817 C C . MET A 1 108 ? -1.737 -8.940 -11.749 1.00 64.44 108 MET A C 1
ATOM 819 O O . MET A 1 108 ? -2.159 -9.875 -12.429 1.00 64.44 108 MET A O 1
ATOM 823 N N . GLY A 1 109 ? -2.060 -8.775 -10.464 1.00 51.94 109 GLY A N 1
ATOM 824 C CA . GLY A 1 109 ? -2.951 -9.686 -9.736 1.00 51.94 109 GLY A CA 1
ATOM 825 C C . GLY A 1 109 ? -2.381 -11.090 -9.503 1.00 51.94 109 GLY A C 1
ATOM 826 O O . GLY A 1 109 ? -3.136 -12.000 -9.171 1.00 51.94 109 GLY A O 1
ATOM 827 N N . GLY A 1 110 ? -1.073 -11.288 -9.694 1.00 47.12 110 GLY A N 1
ATOM 828 C CA . GLY A 1 110 ? -0.412 -12.530 -9.310 1.00 47.12 110 GLY A CA 1
ATOM 829 C C . GLY A 1 110 ? -0.201 -12.564 -7.801 1.00 47.12 110 GLY A C 1
ATOM 830 O O . GLY A 1 110 ? 0.313 -11.599 -7.239 1.00 47.12 110 GLY A O 1
ATOM 831 N N . ALA A 1 111 ? -0.571 -13.671 -7.155 1.00 47.16 111 ALA A N 1
ATOM 832 C CA . ALA A 1 111 ? -0.147 -13.932 -5.788 1.00 47.16 111 ALA A CA 1
ATOM 833 C C . ALA A 1 111 ? 1.384 -13.991 -5.759 1.00 47.16 111 ALA A C 1
ATOM 835 O O . ALA A 1 111 ? 1.994 -14.897 -6.331 1.00 47.16 111 ALA A O 1
ATOM 836 N N . ASP A 1 112 ? 2.009 -12.994 -5.144 1.00 48.94 112 ASP A N 1
ATOM 837 C CA . ASP A 1 112 ? 3.421 -13.065 -4.816 1.00 48.94 112 ASP A CA 1
ATOM 838 C C . ASP A 1 112 ? 3.541 -13.895 -3.540 1.00 48.94 112 ASP A C 1
ATOM 840 O O . ASP A 1 112 ? 3.250 -13.413 -2.450 1.00 48.94 112 ASP A O 1
ATOM 844 N N . ALA A 1 113 ? 3.958 -15.154 -3.682 1.00 47.31 113 ALA A N 1
ATOM 845 C CA . ALA A 1 113 ? 4.104 -16.086 -2.564 1.00 47.31 113 ALA A CA 1
ATOM 846 C C . ALA A 1 113 ? 5.157 -15.644 -1.528 1.00 47.31 113 ALA A C 1
ATOM 848 O O . ALA A 1 113 ? 5.269 -16.261 -0.471 1.00 47.31 113 ALA A O 1
ATOM 849 N N . THR A 1 114 ? 5.950 -14.605 -1.819 1.00 49.66 114 THR A N 1
ATOM 850 C CA . THR A 1 114 ? 6.874 -13.999 -0.850 1.00 49.66 114 THR A CA 1
ATOM 851 C C . THR A 1 114 ? 6.242 -12.863 -0.044 1.00 49.66 114 THR A C 1
ATOM 853 O O . THR A 1 114 ? 6.852 -12.379 0.909 1.00 49.66 114 THR A O 1
ATOM 856 N N . ARG A 1 115 ? 5.011 -12.452 -0.375 1.00 49.41 115 ARG A N 1
ATOM 857 C CA . ARG A 1 115 ? 4.264 -11.418 0.343 1.00 49.41 115 ARG A CA 1
ATOM 858 C C . ARG A 1 115 ? 3.244 -12.081 1.252 1.00 49.41 115 ARG A C 1
ATOM 860 O O . ARG A 1 115 ? 2.358 -12.784 0.789 1.00 49.41 115 ARG A O 1
ATOM 867 N N . ALA A 1 116 ? 3.357 -11.819 2.550 1.00 45.19 116 ALA A N 1
ATOM 868 C CA . ALA A 1 116 ? 2.563 -12.462 3.600 1.00 45.19 116 ALA A CA 1
ATOM 869 C C . ALA A 1 116 ? 1.045 -12.170 3.552 1.00 45.19 116 ALA A C 1
ATOM 871 O O . ALA A 1 116 ? 0.309 -12.671 4.396 1.00 45.19 116 ALA A O 1
ATOM 872 N N . TRP A 1 117 ? 0.584 -11.353 2.603 1.00 49.16 117 TRP A N 1
ATOM 873 C CA . TRP A 1 117 ? -0.765 -10.781 2.560 1.00 49.16 117 TRP A CA 1
ATOM 874 C C . TRP A 1 117 ? -1.640 -11.322 1.412 1.00 49.16 117 TRP A C 1
ATOM 876 O O . TRP A 1 117 ? -2.703 -10.753 1.158 1.00 49.16 117 TRP A O 1
ATOM 886 N N . VAL A 1 118 ? -1.196 -12.365 0.692 1.00 40.00 118 VAL A N 1
ATOM 887 C CA . 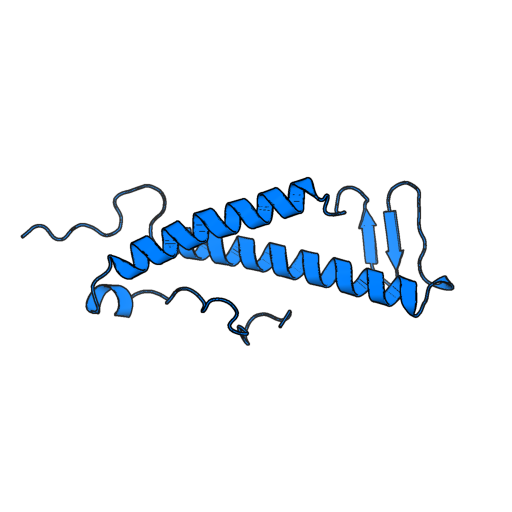VAL A 1 118 ? -1.968 -13.039 -0.375 1.00 40.00 118 VAL A CA 1
ATOM 888 C C . VAL A 1 118 ? -2.121 -14.525 -0.089 1.00 40.00 118 VAL A C 1
ATOM 890 O O . VAL A 1 118 ? -1.110 -15.153 0.296 1.00 40.00 118 VAL A O 1
#

Foldseek 3Di:
DDDPPQPPDPQHLQNLLVVLVVLVLVVLVLVVVVVVVVCCCVPPVVQWDDDPFWIDHDPDIGGVVNNQDPVNVVVSVVSNVVSVVVNVVSCVVDDPVRPVVDDDRDDDPDPPVVRPRD

Solvent-accessible surface area (backbone atoms only — not comparable to full-atom values): 7221 Å² total; per-residue (Å²): 134,83,80,77,68,82,64,85,55,95,70,32,66,69,55,39,44,50,54,37,52,52,49,52,48,56,52,43,53,53,50,50,54,53,48,56,50,53,49,40,58,73,77,39,50,94,61,48,47,77,59,101,53,35,43,35,46,88,98,44,76,43,46,53,87,73,52,79,46,73,65,53,51,52,49,52,54,49,53,43,53,54,37,46,54,52,41,52,52,52,59,70,69,45,52,74,73,58,50,74,76,50,84,78,79,82,62,91,91,52,78,51,88,89,43,95,81,105

Radius of gyration: 19.47 Å; Cα contacts (8 Å, |Δi|>4): 72; chains: 1; bounding box: 43×27×56 Å